Protein AF-A0A7W5E2B0-F1 (afdb_monomer_lite)

Foldseek 3Di:
DDDPPPPPDPDPDDDPLRVVLVVLLVVLVVCVVVVNLVVSLVSLVVSCVVVVVPPVSVVSNVVSVVPVVVPPDDDDPDDDDDDD

Sequence (84 aa):
MLSHLLIHQLASDPSARWVELRDRYEQALSAYVNGEPTQSAGELIKLVANFPEDEPSLLLLQRVVDSIAAKGTKIDPVIRLQRK

Secondary structure (DSSP, 8-state):
---------S-SS--HHHHHHHHHHHHHHHHHHTT-HHHHHHHHHHHHHH-TT-HHHHHHHHHHHHHHHTTT------------

Organism: NCBI:txid980271

Radius of gyration: 14.37 Å; chains: 1; bounding box: 36×30×41 Å

Structure (mmCIF, N/CA/C/O backbone):
data_AF-A0A7W5E2B0-F1
#
_entry.id   AF-A0A7W5E2B0-F1
#
loop_
_atom_site.group_PDB
_atom_site.id
_atom_site.type_symbol
_atom_site.label_atom_id
_atom_site.label_alt_id
_atom_site.label_comp_id
_atom_site.label_asym_id
_atom_site.label_entity_id
_atom_site.label_seq_id
_atom_site.pdbx_PDB_ins_code
_atom_site.Cartn_x
_atom_site.Cartn_y
_atom_site.Cartn_z
_atom_site.occupancy
_atom_site.B_iso_or_equiv
_atom_site.auth_seq_id
_atom_site.auth_comp_id
_atom_site.auth_asym_id
_atom_site.auth_atom_id
_atom_site.pdbx_PDB_model_num
ATOM 1 N N . MET A 1 1 ? -26.641 -1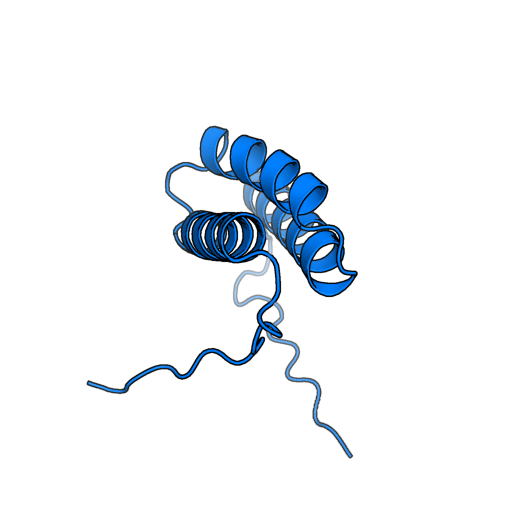2.520 -10.420 1.00 37.16 1 MET A N 1
ATOM 2 C CA . MET A 1 1 ? -25.551 -12.893 -11.344 1.00 37.16 1 MET A CA 1
ATOM 3 C C . MET A 1 1 ? -24.624 -11.685 -11.423 1.00 37.16 1 MET A C 1
ATOM 5 O O . MET A 1 1 ? -24.975 -10.714 -12.074 1.00 37.16 1 MET A O 1
ATOM 9 N N . LEU A 1 2 ? -23.557 -11.658 -10.616 1.00 42.75 2 LEU A N 1
ATOM 10 C CA . LEU A 1 2 ? -22.626 -10.524 -10.551 1.00 42.75 2 LEU A CA 1
ATOM 11 C C . LEU A 1 2 ? -21.636 -10.650 -11.713 1.00 42.75 2 LEU A C 1
ATOM 13 O O . LEU A 1 2 ? -20.831 -11.579 -11.762 1.00 42.75 2 LEU A O 1
ATOM 17 N N . SER A 1 3 ? -21.758 -9.750 -12.682 1.00 43.12 3 SER A N 1
ATOM 18 C CA . SER A 1 3 ? -20.841 -9.599 -13.805 1.00 43.12 3 SER A CA 1
ATOM 19 C C . SER A 1 3 ? -19.489 -9.107 -13.287 1.00 43.12 3 SER A C 1
ATOM 21 O O . SER A 1 3 ? -19.344 -7.938 -12.932 1.00 43.12 3 SER A O 1
ATOM 23 N N . HIS A 1 4 ? -18.516 -10.015 -13.217 1.00 49.59 4 HIS A N 1
ATOM 24 C CA . HIS A 1 4 ? -17.123 -9.690 -12.935 1.00 49.59 4 HIS A CA 1
ATOM 25 C C . HIS A 1 4 ? -16.567 -8.994 -14.177 1.00 49.59 4 HIS A C 1
ATOM 27 O O . HIS A 1 4 ? -16.349 -9.627 -15.209 1.00 49.59 4 HIS A O 1
ATOM 33 N N . LEU A 1 5 ? -16.420 -7.672 -14.112 1.00 44.97 5 LEU A N 1
ATOM 34 C CA . LEU A 1 5 ? -15.828 -6.891 -15.188 1.00 44.97 5 LEU A CA 1
ATOM 35 C C . LEU A 1 5 ? -14.308 -7.130 -15.171 1.00 44.97 5 LEU A C 1
ATOM 37 O O . LEU A 1 5 ? -13.565 -6.436 -14.484 1.00 44.97 5 LEU A O 1
ATOM 41 N N . LEU A 1 6 ? -13.855 -8.157 -15.888 1.00 50.78 6 LEU A N 1
ATOM 42 C CA . LEU A 1 6 ? -12.439 -8.432 -16.126 1.00 50.78 6 LEU A CA 1
ATOM 43 C C . LEU A 1 6 ? -11.931 -7.481 -17.214 1.00 50.78 6 LEU A C 1
ATOM 45 O O . LEU A 1 6 ? -12.055 -7.761 -18.404 1.00 50.78 6 LEU A O 1
ATOM 49 N N . ILE A 1 7 ? -11.370 -6.339 -16.812 1.00 54.00 7 ILE A N 1
ATOM 50 C CA . ILE A 1 7 ? -10.597 -5.492 -17.726 1.00 54.00 7 ILE A CA 1
ATOM 51 C C . ILE A 1 7 ? -9.201 -6.110 -17.853 1.00 54.00 7 ILE A C 1
ATOM 53 O O . ILE A 1 7 ? -8.260 -5.724 -17.164 1.00 54.00 7 ILE A O 1
ATOM 57 N N . HIS A 1 8 ? -9.062 -7.098 -18.734 1.00 50.09 8 HIS A N 1
ATOM 58 C CA . HIS A 1 8 ? -7.754 -7.568 -19.172 1.00 50.09 8 HIS A CA 1
ATOM 59 C C . HIS A 1 8 ? -7.326 -6.787 -20.417 1.00 50.09 8 HIS A C 1
ATOM 61 O O . HIS A 1 8 ? -7.812 -7.042 -21.509 1.00 50.09 8 HIS A O 1
ATOM 67 N N . GLN A 1 9 ? -6.410 -5.837 -20.207 1.00 51.56 9 GLN A N 1
ATOM 68 C CA . GLN A 1 9 ? -5.341 -5.449 -21.139 1.00 51.56 9 GLN A CA 1
ATOM 69 C C . G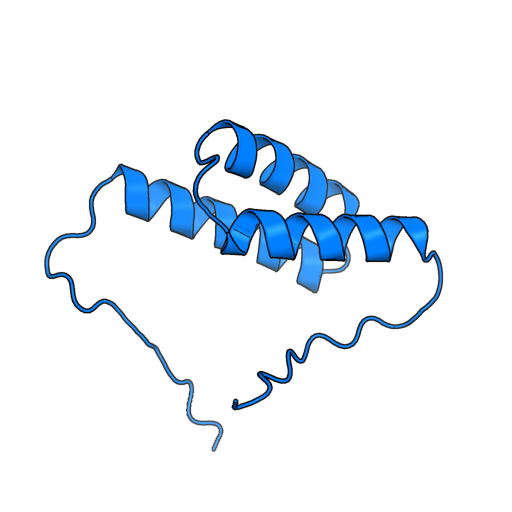LN A 1 9 ? -5.731 -5.066 -22.581 1.00 51.56 9 GLN A C 1
ATOM 71 O O . GLN A 1 9 ? -5.955 -5.904 -23.444 1.00 51.56 9 GLN A O 1
ATOM 76 N N . LEU A 1 10 ? -5.602 -3.775 -22.898 1.00 54.94 10 LEU A N 1
ATOM 77 C CA . LEU A 1 10 ? -5.495 -3.266 -24.276 1.00 54.94 10 LEU A CA 1
ATOM 78 C C . LEU A 1 10 ? -4.039 -3.272 -24.805 1.00 54.94 10 LEU A C 1
ATOM 80 O O . LEU A 1 10 ? -3.693 -2.475 -25.671 1.00 54.94 10 LEU A O 1
ATOM 84 N N . ALA A 1 11 ? -3.171 -4.151 -24.295 1.00 54.16 11 ALA A N 1
ATOM 85 C CA . ALA A 1 11 ? -1.803 -4.322 -24.791 1.00 54.16 11 ALA A CA 1
ATOM 86 C C . ALA A 1 11 ? -1.488 -5.817 -24.930 1.00 54.16 11 ALA A C 1
ATOM 88 O O . ALA A 1 11 ? -1.565 -6.555 -23.951 1.00 54.16 11 ALA A O 1
ATOM 89 N N . SER A 1 12 ? -1.152 -6.254 -26.148 1.00 60.00 12 SER A N 1
ATOM 90 C CA . SER A 1 12 ? -0.910 -7.667 -26.485 1.00 60.00 12 SER A CA 1
ATOM 91 C C . SER A 1 12 ? 0.347 -8.272 -25.853 1.00 60.00 12 SER A C 1
ATOM 93 O O . SER A 1 12 ? 0.491 -9.488 -25.893 1.00 60.00 12 SER A O 1
ATOM 95 N N . ASP A 1 13 ? 1.234 -7.460 -25.274 1.00 65.56 13 ASP A N 1
ATOM 96 C CA . ASP A 1 13 ? 2.415 -7.934 -24.551 1.00 65.56 13 ASP A CA 1
ATOM 97 C C . ASP A 1 13 ? 2.751 -6.958 -23.405 1.00 65.56 13 ASP A C 1
ATOM 99 O O . ASP A 1 13 ? 3.298 -5.873 -23.643 1.00 65.56 13 ASP A O 1
ATOM 103 N N . PRO A 1 14 ? 2.326 -7.243 -22.164 1.00 71.81 14 PRO A N 1
ATOM 104 C CA . PRO A 1 14 ? 2.651 -6.393 -21.031 1.00 71.81 14 PRO A CA 1
ATOM 105 C C . PRO A 1 14 ? 4.148 -6.480 -20.717 1.00 71.81 14 PRO A C 1
ATOM 107 O O . PRO A 1 14 ? 4.695 -7.562 -20.520 1.00 71.81 14 PRO A O 1
ATOM 110 N N . SER A 1 15 ? 4.815 -5.331 -20.591 1.00 85.56 15 SER A N 1
ATOM 111 C CA . SER A 1 15 ? 6.222 -5.313 -20.183 1.00 85.56 15 SER A CA 1
ATOM 112 C C . SER A 1 15 ? 6.410 -5.982 -18.814 1.00 85.56 15 SER A C 1
ATOM 114 O O . SER A 1 15 ? 5.556 -5.865 -17.933 1.00 85.56 15 SER A O 1
ATOM 116 N N . ALA A 1 16 ? 7.557 -6.636 -18.594 1.00 86.38 16 ALA A N 1
ATOM 117 C CA . ALA A 1 16 ? 7.880 -7.253 -17.300 1.00 86.38 16 ALA A CA 1
ATOM 118 C C . ALA A 1 16 ? 7.759 -6.254 -16.132 1.00 86.38 16 ALA A C 1
ATOM 120 O O . ALA A 1 16 ? 7.269 -6.599 -15.060 1.00 86.38 16 ALA A O 1
ATOM 121 N N . ARG A 1 17 ? 8.120 -4.987 -16.384 1.00 88.06 17 ARG A N 1
ATOM 122 C CA . ARG A 1 17 ? 7.965 -3.867 -15.446 1.00 88.06 17 ARG A CA 1
ATOM 123 C C . ARG A 1 17 ? 6.496 -3.619 -15.075 1.00 88.06 17 ARG A C 1
ATOM 125 O O . ARG A 1 17 ? 6.196 -3.392 -13.909 1.00 88.06 17 ARG A O 1
ATOM 132 N N . TRP A 1 18 ? 5.578 -3.678 -16.042 1.00 88.56 18 TRP A N 1
ATOM 133 C CA . TRP A 1 18 ? 4.142 -3.541 -15.778 1.0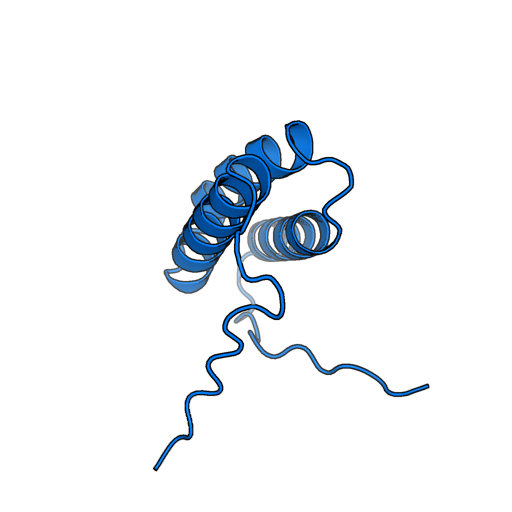0 88.56 18 TRP A CA 1
ATOM 134 C C . TRP A 1 18 ? 3.578 -4.745 -15.017 1.00 88.56 18 TRP A C 1
ATOM 136 O O . TRP A 1 18 ? 2.760 -4.569 -14.117 1.00 88.56 18 TRP A O 1
ATOM 146 N N . VAL A 1 19 ? 4.023 -5.961 -15.351 1.00 91.12 19 VAL A N 1
ATOM 147 C CA . VAL A 1 19 ? 3.594 -7.184 -14.653 1.00 91.12 19 VAL A CA 1
ATOM 148 C C . VAL A 1 19 ? 4.007 -7.131 -13.182 1.00 91.12 19 VAL A C 1
ATOM 150 O O . VAL A 1 19 ? 3.178 -7.377 -12.312 1.00 91.12 19 VAL A O 1
ATOM 153 N N . GLU A 1 20 ? 5.249 -6.730 -12.900 1.00 92.88 20 GLU A N 1
ATOM 154 C CA . GLU A 1 20 ? 5.741 -6.547 -11.532 1.00 92.88 20 GLU A CA 1
ATOM 155 C C . GLU A 1 20 ? 4.935 -5.492 -10.763 1.00 92.88 20 GLU A C 1
ATOM 157 O O . GLU A 1 20 ? 4.543 -5.741 -9.621 1.00 92.88 20 GLU A O 1
ATOM 162 N N . LEU A 1 21 ? 4.659 -4.339 -11.386 1.00 94.00 21 LEU A N 1
ATOM 163 C CA . LEU A 1 21 ? 3.837 -3.285 -10.788 1.00 94.00 21 LEU A CA 1
ATOM 164 C C . LEU A 1 21 ? 2.449 -3.813 -10.413 1.00 94.00 21 LEU A C 1
ATOM 166 O O . LEU A 1 21 ? 2.028 -3.674 -9.266 1.00 94.00 21 LEU A O 1
ATOM 170 N N . ARG A 1 22 ? 1.766 -4.460 -11.365 1.00 94.25 22 ARG A N 1
ATOM 171 C CA . ARG A 1 22 ? 0.437 -5.046 -11.162 1.00 94.25 22 ARG A CA 1
ATOM 172 C C . ARG A 1 22 ? 0.447 -6.052 -10.017 1.00 94.25 22 ARG A C 1
ATOM 174 O O . ARG A 1 22 ? -0.375 -5.947 -9.115 1.00 94.25 22 ARG A O 1
ATOM 181 N N . ASP A 1 23 ? 1.356 -7.022 -10.046 1.00 95.38 23 ASP A N 1
ATOM 182 C CA . ASP A 1 23 ? 1.342 -8.129 -9.087 1.00 95.38 23 ASP A CA 1
ATOM 183 C C . ASP A 1 23 ? 1.617 -7.638 -7.661 1.00 95.38 23 ASP A C 1
ATOM 185 O O . ASP A 1 23 ? 0.953 -8.066 -6.716 1.00 95.38 23 ASP A O 1
ATOM 189 N N . ARG A 1 24 ? 2.535 -6.677 -7.499 1.00 96.81 24 ARG A N 1
ATOM 190 C CA . ARG A 1 24 ? 2.802 -6.059 -6.193 1.00 96.81 24 ARG A CA 1
ATOM 191 C C . ARG A 1 24 ? 1.663 -5.164 -5.719 1.00 96.81 24 ARG A C 1
ATOM 193 O O . ARG A 1 24 ? 1.355 -5.171 -4.527 1.00 96.81 24 ARG A O 1
ATOM 200 N N . TYR A 1 25 ? 1.029 -4.421 -6.626 1.00 97.44 25 TYR A N 1
ATOM 201 C CA . TYR A 1 25 ? -0.149 -3.621 -6.301 1.00 97.44 25 TYR A CA 1
ATOM 202 C C . TYR A 1 25 ? -1.288 -4.512 -5.790 1.00 97.44 25 TYR A C 1
ATOM 204 O O . TYR A 1 25 ? -1.831 -4.268 -4.712 1.00 97.44 25 TYR A O 1
ATOM 212 N N . GLU A 1 26 ? -1.605 -5.585 -6.518 1.00 96.50 26 GLU A N 1
ATOM 213 C CA . GLU A 1 26 ? -2.656 -6.540 -6.145 1.00 96.50 26 GLU A CA 1
ATOM 214 C C . GLU A 1 26 ? -2.338 -7.253 -4.824 1.00 96.50 26 GLU A C 1
ATOM 216 O O . GLU A 1 26 ? -3.221 -7.435 -3.984 1.00 96.50 26 GLU A O 1
ATOM 221 N N . GLN A 1 27 ? -1.071 -7.602 -4.580 1.00 96.38 27 GLN A N 1
ATOM 222 C CA . GLN A 1 27 ? -0.647 -8.171 -3.301 1.00 96.38 27 GLN A CA 1
ATOM 223 C C . GLN A 1 27 ? -0.891 -7.200 -2.139 1.00 96.38 27 GLN A C 1
ATOM 225 O O . GLN A 1 27 ? -1.430 -7.595 -1.101 1.00 96.38 27 GLN A O 1
ATOM 230 N N . ALA A 1 28 ? -0.523 -5.928 -2.303 1.00 97.31 28 ALA A N 1
ATOM 231 C CA . ALA A 1 28 ? -0.747 -4.924 -1.274 1.00 97.31 28 ALA A CA 1
ATOM 232 C C . ALA A 1 28 ? -2.237 -4.639 -1.050 1.00 97.31 28 ALA A C 1
ATOM 234 O O . ALA A 1 28 ? -2.671 -4.494 0.097 1.00 97.31 28 ALA A O 1
ATOM 235 N N . LEU A 1 29 ? -3.032 -4.591 -2.120 1.00 96.50 29 LEU A N 1
ATOM 236 C CA . LEU A 1 29 ? -4.481 -4.438 -2.037 1.00 96.50 29 LEU A CA 1
ATOM 237 C C . LEU A 1 29 ? -5.123 -5.620 -1.302 1.00 96.50 29 LEU A C 1
ATOM 239 O O . LEU A 1 29 ? -5.968 -5.409 -0.434 1.00 96.50 29 LEU A O 1
ATOM 243 N N . SER A 1 30 ? -4.684 -6.845 -1.594 1.00 95.56 30 SER A N 1
ATOM 244 C CA . SER A 1 30 ? -5.147 -8.056 -0.913 1.00 95.56 30 SER A CA 1
ATOM 245 C C . SER A 1 30 ? -4.872 -7.996 0.591 1.00 95.56 30 SER A C 1
ATOM 247 O O . SER A 1 30 ? -5.798 -8.162 1.384 1.00 95.56 30 SER A O 1
ATOM 249 N N . ALA A 1 31 ? -3.644 -7.652 0.999 1.00 94.62 31 ALA A N 1
ATOM 250 C CA . ALA A 1 31 ? -3.307 -7.465 2.414 1.00 94.62 31 ALA A CA 1
ATOM 251 C C . ALA A 1 31 ? -4.218 -6.417 3.081 1.00 94.62 31 ALA A C 1
ATOM 253 O O . ALA A 1 31 ? -4.735 -6.628 4.177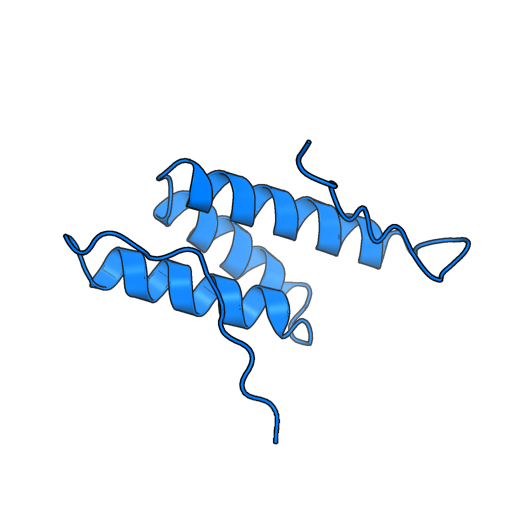 1.00 94.62 31 ALA A O 1
ATOM 254 N N . TYR A 1 32 ? -4.496 -5.303 2.397 1.00 95.31 32 TYR A N 1
ATOM 255 C CA . TYR A 1 32 ? -5.380 -4.275 2.942 1.00 95.31 32 TYR A CA 1
ATOM 256 C C . TYR A 1 32 ? -6.818 -4.771 3.135 1.00 95.31 32 TYR A C 1
ATOM 258 O O . TYR A 1 32 ? -7.393 -4.600 4.210 1.00 95.31 32 TYR A O 1
ATOM 266 N N . VAL A 1 33 ? -7.387 -5.421 2.116 1.00 93.44 33 VAL A N 1
ATOM 267 C CA . VAL A 1 33 ? -8.754 -5.967 2.151 1.00 93.44 33 VAL A CA 1
ATOM 268 C C . VAL A 1 33 ? -8.894 -7.071 3.205 1.00 93.44 33 VAL A C 1
ATOM 270 O O . VAL A 1 33 ? -9.950 -7.184 3.827 1.00 93.44 33 VAL A O 1
ATOM 273 N N . ASN A 1 34 ? -7.827 -7.827 3.469 1.00 92.69 34 ASN A N 1
ATOM 274 C CA . ASN A 1 34 ? -7.791 -8.867 4.500 1.00 92.69 34 ASN A CA 1
ATOM 275 C C . ASN A 1 34 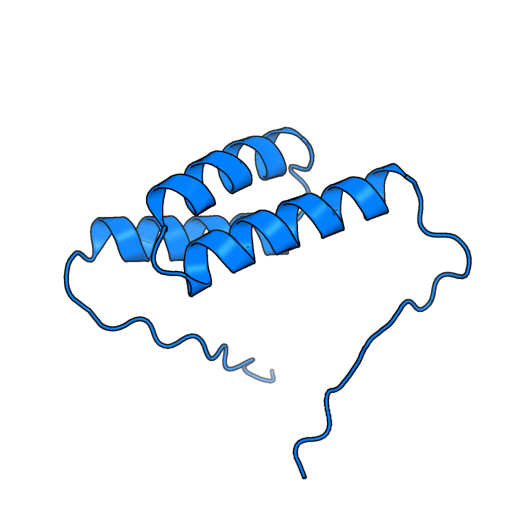? -7.591 -8.324 5.927 1.00 92.69 34 ASN A C 1
ATOM 277 O O . ASN A 1 34 ? -7.508 -9.103 6.874 1.00 92.69 34 ASN A O 1
ATOM 281 N N . GLY A 1 35 ? -7.559 -7.000 6.112 1.00 91.31 35 GLY A N 1
ATOM 282 C CA . GLY A 1 35 ? -7.423 -6.387 7.433 1.00 91.31 35 GLY A CA 1
ATOM 283 C C . GLY A 1 35 ? -5.981 -6.330 7.937 1.00 91.31 35 GLY A C 1
ATOM 284 O O . GLY A 1 35 ? -5.761 -6.193 9.140 1.00 91.31 35 GLY A O 1
ATOM 285 N N . GLU A 1 36 ? -5.004 -6.374 7.031 1.00 95.62 36 GLU A N 1
ATOM 286 C CA . GLU A 1 36 ? -3.568 -6.298 7.322 1.00 95.62 36 GLU A CA 1
ATOM 287 C C . GLU A 1 36 ? -2.972 -4.965 6.808 1.00 95.62 36 GLU A C 1
ATOM 289 O O . GLU A 1 36 ? -2.051 -4.949 5.982 1.00 95.62 36 GLU A O 1
ATOM 294 N N . PRO A 1 37 ? -3.4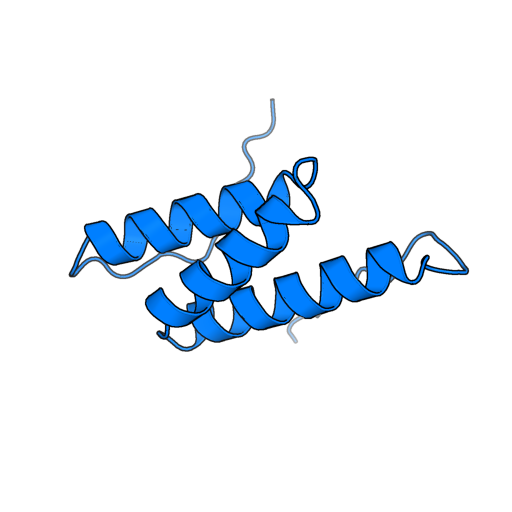66 -3.795 7.266 1.00 95.00 37 PRO A N 1
ATOM 295 C CA . PRO A 1 37 ? -3.096 -2.508 6.680 1.00 95.00 37 PRO A CA 1
ATOM 296 C C . PRO A 1 37 ? -1.611 -2.171 6.870 1.00 95.00 37 PRO A C 1
ATOM 298 O O . PRO A 1 37 ? -0.995 -1.598 5.979 1.00 95.00 37 PRO A O 1
ATOM 301 N N . THR A 1 38 ? -0.982 -2.574 7.978 1.00 95.94 38 THR A N 1
ATOM 302 C CA . THR A 1 38 ? 0.459 -2.346 8.190 1.00 95.94 38 THR A CA 1
ATOM 303 C C . THR A 1 38 ? 1.316 -3.084 7.158 1.00 95.94 38 THR A C 1
ATOM 305 O O . THR A 1 38 ? 2.308 -2.537 6.677 1.00 95.94 38 THR A O 1
ATOM 308 N N . GLN A 1 39 ? 0.929 -4.309 6.790 1.00 96.25 39 GLN A N 1
ATOM 309 C CA . GLN A 1 39 ? 1.617 -5.078 5.754 1.00 96.25 39 GLN A CA 1
ATOM 310 C C . GLN A 1 39 ? 1.413 -4.437 4.383 1.00 96.25 39 GLN A C 1
ATOM 312 O O . GLN A 1 39 ? 2.381 -4.235 3.651 1.00 96.25 39 GLN A O 1
ATOM 317 N N . SER A 1 40 ? 0.172 -4.054 4.075 1.00 97.62 40 SER A N 1
ATOM 318 C CA . SER A 1 40 ? -0.151 -3.333 2.844 1.00 97.62 40 SER A CA 1
ATOM 319 C C . SER A 1 40 ? 0.678 -2.053 2.690 1.00 97.62 40 SER A C 1
ATOM 321 O O . SER A 1 40 ? 1.298 -1.843 1.649 1.00 97.62 40 SER A O 1
ATOM 323 N N . ALA A 1 41 ? 0.783 -1.240 3.749 1.00 97.44 41 ALA A N 1
ATOM 324 C CA . ALA A 1 41 ? 1.583 -0.016 3.745 1.00 97.44 41 ALA A CA 1
ATOM 325 C C . ALA A 1 41 ? 3.060 -0.304 3.450 1.00 97.44 41 ALA A C 1
ATOM 327 O O . ALA A 1 41 ? 3.675 0.393 2.646 1.00 97.44 41 ALA A O 1
ATOM 328 N N . GLY A 1 42 ? 3.625 -1.343 4.072 1.00 97.50 42 GLY A N 1
ATOM 329 C CA . GLY A 1 42 ? 5.013 -1.745 3.850 1.00 97.50 42 GLY A CA 1
ATOM 330 C C . GLY A 1 42 ? 5.297 -2.119 2.395 1.00 97.50 42 GLY A C 1
ATOM 331 O O . GLY A 1 42 ? 6.308 -1.687 1.838 1.00 97.50 42 GLY A O 1
ATOM 332 N N . GLU A 1 43 ? 4.401 -2.876 1.762 1.00 97.25 43 GLU A N 1
ATOM 333 C CA . GLU A 1 43 ? 4.541 -3.236 0.348 1.00 97.25 43 GLU A CA 1
ATOM 334 C C . GLU A 1 43 ? 4.333 -2.032 -0.580 1.00 97.25 43 GLU A C 1
ATOM 336 O O . GLU A 1 43 ? 5.110 -1.842 -1.517 1.00 97.25 43 GLU A O 1
ATOM 341 N N . LEU A 1 44 ? 3.378 -1.150 -0.281 1.00 98.06 44 LEU A N 1
ATOM 342 C CA . LEU A 1 44 ? 3.121 0.048 -1.088 1.00 98.06 44 LEU A CA 1
ATOM 343 C C . LEU A 1 44 ? 4.242 1.082 -1.011 1.00 98.06 44 LEU A C 1
ATOM 345 O O . LEU A 1 44 ? 4.559 1.697 -2.023 1.00 98.06 44 LEU A O 1
ATOM 349 N N . ILE A 1 45 ? 4.891 1.249 0.144 1.00 97.75 45 ILE A N 1
ATOM 350 C CA . ILE A 1 45 ? 6.067 2.125 0.269 1.00 97.75 45 ILE A CA 1
ATOM 351 C C . ILE A 1 45 ? 7.183 1.649 -0.666 1.00 97.75 45 ILE A C 1
ATOM 353 O O . ILE A 1 45 ? 7.774 2.451 -1.390 1.00 97.75 45 ILE A O 1
ATOM 357 N N . LYS A 1 46 ? 7.456 0.338 -0.690 1.00 97.19 46 LYS A N 1
ATOM 358 C CA . LYS A 1 46 ? 8.443 -0.245 -1.612 1.00 97.19 46 LYS A CA 1
ATOM 359 C C . LYS A 1 46 ? 8.000 -0.087 -3.063 1.00 97.19 46 LYS A C 1
ATOM 361 O O . LYS A 1 46 ? 8.835 0.160 -3.930 1.00 97.19 46 LYS A O 1
ATOM 366 N N . LEU A 1 47 ? 6.710 -0.262 -3.343 1.00 96.56 47 LEU A N 1
ATOM 367 C CA . LEU A 1 47 ? 6.170 -0.166 -4.693 1.00 96.56 47 LEU A CA 1
ATOM 368 C C . LEU A 1 47 ? 6.317 1.254 -5.244 1.00 96.56 47 LEU A C 1
ATOM 370 O O . LEU A 1 47 ? 6.939 1.432 -6.283 1.00 96.56 47 LEU A O 1
ATOM 374 N N . VAL A 1 48 ? 5.873 2.263 -4.498 1.00 96.69 48 VAL A N 1
ATOM 375 C CA . VAL A 1 48 ? 6.003 3.681 -4.865 1.00 96.69 48 VAL A CA 1
ATOM 376 C C . VAL A 1 48 ? 7.468 4.098 -5.007 1.00 96.69 48 VAL A C 1
ATOM 378 O O . VAL A 1 48 ? 7.802 4.866 -5.901 1.00 96.69 48 VAL A O 1
ATOM 381 N N . ALA A 1 49 ? 8.375 3.569 -4.179 1.00 96.12 49 ALA A N 1
ATOM 382 C CA . ALA A 1 49 ? 9.803 3.846 -4.335 1.00 96.12 49 ALA A CA 1
ATOM 383 C C . ALA A 1 49 ? 10.372 3.324 -5.671 1.00 96.12 49 ALA A C 1
ATOM 385 O O . ALA A 1 49 ? 11.269 3.944 -6.238 1.00 96.12 49 ALA A O 1
ATOM 386 N N . ASN A 1 50 ? 9.853 2.200 -6.178 1.00 94.94 50 ASN A N 1
ATOM 387 C CA . ASN A 1 50 ? 10.278 1.602 -7.449 1.00 94.94 50 ASN A CA 1
ATOM 388 C C . ASN A 1 50 ? 9.515 2.158 -8.670 1.00 94.94 50 ASN A C 1
ATOM 390 O O . ASN A 1 50 ? 10.030 2.115 -9.790 1.00 94.94 50 ASN A O 1
ATOM 394 N N . PHE A 1 51 ? 8.304 2.676 -8.450 1.00 94.81 51 PHE A N 1
ATOM 395 C CA . PHE A 1 51 ? 7.387 3.210 -9.459 1.00 94.81 51 PHE A CA 1
ATOM 396 C C . PHE A 1 51 ? 6.805 4.553 -8.982 1.00 94.81 51 PHE A C 1
ATOM 398 O O . PHE A 1 51 ? 5.614 4.636 -8.673 1.00 94.81 51 PHE A O 1
ATOM 405 N N . PRO A 1 52 ? 7.631 5.609 -8.874 1.00 92.25 52 PRO A N 1
ATOM 406 C CA . PRO A 1 52 ? 7.202 6.890 -8.310 1.00 92.25 52 PRO A CA 1
ATOM 407 C C . PRO A 1 52 ? 6.119 7.589 -9.144 1.00 92.25 52 PRO A C 1
ATOM 409 O O . PRO A 1 52 ? 5.385 8.418 -8.612 1.00 92.25 52 PRO A O 1
ATOM 412 N N . GLU A 1 53 ? 6.005 7.255 -10.431 1.00 91.62 53 GLU A N 1
ATOM 413 C CA . GLU A 1 53 ? 4.967 7.742 -11.341 1.00 91.62 53 GLU A CA 1
ATOM 414 C C . GLU A 1 53 ? 3.606 7.026 -11.215 1.00 91.62 53 GLU A C 1
ATOM 416 O O . GLU A 1 53 ? 2.637 7.455 -11.843 1.00 91.62 53 GLU A O 1
ATOM 421 N N . ASP A 1 54 ? 3.499 5.947 -10.430 1.00 92.38 54 ASP A N 1
ATOM 422 C CA . ASP A 1 54 ? 2.251 5.188 -10.294 1.00 92.38 54 ASP A CA 1
ATOM 423 C C . ASP A 1 54 ? 1.280 5.840 -9.294 1.00 92.38 54 ASP A C 1
ATOM 425 O O . ASP A 1 54 ? 1.254 5.544 -8.094 1.00 92.38 54 ASP A O 1
ATOM 429 N N . GLU A 1 55 ? 0.443 6.741 -9.810 1.00 93.38 55 GLU A N 1
ATOM 430 C CA . GLU A 1 55 ? -0.603 7.421 -9.038 1.00 93.38 55 GLU A CA 1
ATOM 431 C C . GLU A 1 55 ? -1.563 6.457 -8.300 1.00 93.38 55 GLU A C 1
ATOM 433 O O . GLU A 1 55 ? -1.892 6.734 -7.141 1.00 93.38 55 GLU A O 1
ATOM 438 N N . PRO A 1 56 ? -2.005 5.318 -8.879 1.00 94.81 56 PRO A N 1
ATOM 439 C CA . PRO A 1 56 ? -2.826 4.339 -8.164 1.00 94.81 56 PRO A CA 1
ATOM 440 C C . PRO A 1 56 ? -2.185 3.800 -6.877 1.00 94.81 56 PRO A C 1
ATOM 442 O O . PRO A 1 56 ? -2.850 3.786 -5.836 1.00 94.81 56 PRO A O 1
ATOM 445 N N . SER A 1 57 ? -0.909 3.397 -6.905 1.00 95.69 57 SER A N 1
ATOM 446 C CA . SER A 1 57 ? -0.196 2.919 -5.710 1.00 95.69 57 SER A CA 1
ATOM 447 C C . SER A 1 57 ? -0.069 4.004 -4.646 1.00 95.69 57 SER A C 1
ATOM 449 O O . SER A 1 57 ? -0.259 3.724 -3.462 1.00 95.69 57 SER A O 1
ATOM 451 N N . LEU A 1 58 ? 0.192 5.252 -5.050 1.00 96.44 58 LEU A N 1
ATOM 452 C CA . LEU A 1 58 ? 0.236 6.399 -4.136 1.00 96.44 58 LEU A CA 1
ATOM 453 C C . LEU A 1 58 ? -1.110 6.626 -3.436 1.00 96.44 58 LEU A C 1
ATOM 455 O O . LEU A 1 58 ? -1.160 6.800 -2.216 1.00 96.44 58 LEU A O 1
ATOM 459 N N . LEU A 1 59 ? -2.212 6.582 -4.189 1.00 96.75 59 LEU A N 1
ATOM 460 C CA . LEU A 1 59 ? -3.560 6.748 -3.642 1.00 96.75 59 LEU A CA 1
ATOM 461 C C . LEU A 1 59 ? -3.944 5.606 -2.696 1.00 96.75 59 LEU A C 1
ATOM 463 O O . LEU A 1 59 ? -4.577 5.847 -1.663 1.00 96.75 59 LEU A O 1
ATOM 467 N N . LEU A 1 60 ? -3.576 4.366 -3.028 1.00 96.50 60 LEU A N 1
ATOM 468 C CA . LEU A 1 60 ? -3.815 3.231 -2.142 1.00 96.50 60 LEU A CA 1
ATOM 469 C C . LEU A 1 60 ? -2.992 3.366 -0.854 1.00 96.50 60 LEU A C 1
ATOM 471 O O . LEU A 1 60 ? -3.548 3.188 0.229 1.00 96.50 60 LEU A O 1
ATOM 475 N N . LEU A 1 61 ? -1.718 3.763 -0.948 1.00 97.56 61 LEU A N 1
ATOM 476 C CA . LEU A 1 61 ? -0.863 3.996 0.218 1.00 97.56 61 LEU A CA 1
ATOM 477 C C . LEU A 1 61 ? -1.464 5.042 1.158 1.00 97.56 61 LEU A C 1
ATOM 479 O O . LEU A 1 61 ? -1.539 4.800 2.361 1.00 97.56 61 LEU A O 1
ATOM 483 N N . GLN A 1 62 ? -1.934 6.170 0.618 1.00 95.75 62 GLN A N 1
ATOM 484 C CA . GLN A 1 62 ? -2.570 7.218 1.415 1.00 95.75 62 GLN A CA 1
ATOM 485 C C . GLN A 1 62 ? -3.751 6.665 2.219 1.00 95.75 62 GLN A C 1
ATOM 487 O O . GLN A 1 62 ? -3.824 6.869 3.426 1.00 95.75 62 GLN A O 1
ATOM 492 N N . ARG A 1 63 ? -4.631 5.884 1.585 1.00 94.69 63 ARG A N 1
ATOM 493 C CA . ARG A 1 63 ? -5.792 5.284 2.263 1.00 94.69 63 ARG A CA 1
ATOM 494 C C . ARG A 1 63 ? -5.405 4.292 3.339 1.00 94.69 63 ARG A C 1
ATOM 496 O O . ARG A 1 63 ? -6.034 4.253 4.391 1.00 94.69 63 ARG A O 1
ATOM 503 N N . VAL A 1 64 ? -4.399 3.470 3.064 1.00 95.56 64 VAL A N 1
ATOM 504 C CA . VAL A 1 64 ? -3.901 2.505 4.038 1.00 95.56 64 VAL A CA 1
ATOM 505 C C . VAL A 1 64 ? -3.332 3.253 5.246 1.00 95.56 64 VAL A C 1
ATOM 507 O O . VAL A 1 64 ? -3.691 2.929 6.376 1.00 95.56 64 VAL A O 1
ATOM 510 N N . VAL A 1 65 ? -2.532 4.301 5.035 1.00 94.81 65 VAL A N 1
ATOM 511 C CA . VAL A 1 65 ? -2.010 5.158 6.112 1.00 94.81 65 VAL A CA 1
ATOM 512 C C . VAL A 1 65 ? -3.144 5.832 6.888 1.00 94.81 65 VAL A C 1
ATOM 514 O O . VAL A 1 65 ? -3.149 5.764 8.118 1.00 94.81 65 VAL A O 1
ATOM 517 N N . ASP A 1 66 ? -4.138 6.393 6.198 1.00 93.00 66 ASP A N 1
ATOM 518 C CA . ASP A 1 66 ? -5.319 6.994 6.822 1.00 93.00 66 ASP A CA 1
ATOM 519 C C . ASP A 1 66 ? -6.075 5.964 7.675 1.00 93.00 66 ASP A C 1
ATOM 521 O O . ASP A 1 66 ? -6.462 6.261 8.804 1.00 93.00 66 ASP A O 1
ATOM 525 N N . SER A 1 67 ? -6.227 4.724 7.195 1.00 90.19 67 SER A N 1
ATOM 526 C CA . SER A 1 67 ? -6.877 3.642 7.947 1.00 90.19 67 SER A CA 1
ATOM 527 C C . SER A 1 67 ? -6.121 3.260 9.222 1.00 90.19 67 SER A C 1
ATOM 529 O O . SER A 1 67 ? -6.737 3.002 10.259 1.00 90.19 67 SER A O 1
ATOM 531 N N . ILE A 1 68 ? -4.783 3.262 9.164 1.00 91.69 68 ILE A N 1
ATOM 532 C CA . ILE A 1 68 ? -3.914 2.968 10.307 1.00 91.69 68 ILE A CA 1
ATOM 533 C C . ILE A 1 68 ? -4.024 4.099 11.331 1.00 91.69 68 ILE A C 1
ATOM 535 O O . ILE A 1 68 ? -4.145 3.839 12.530 1.00 91.69 68 ILE A O 1
ATOM 539 N N . ALA A 1 69 ? -4.000 5.348 10.861 1.00 88.19 69 ALA A N 1
ATOM 540 C CA . ALA A 1 69 ? -4.118 6.536 11.696 1.00 88.19 69 ALA A CA 1
ATOM 541 C C . ALA A 1 69 ? -5.508 6.653 12.344 1.00 88.19 69 ALA A C 1
ATOM 543 O O . ALA A 1 69 ? -5.619 7.070 13.495 1.00 88.19 69 ALA A O 1
ATOM 544 N N . ALA A 1 70 ? -6.563 6.236 11.640 1.00 83.38 70 ALA A N 1
ATOM 545 C CA . ALA A 1 70 ? -7.951 6.391 12.061 1.00 83.38 70 ALA A CA 1
ATOM 546 C C . ALA A 1 70 ? -8.450 5.375 13.108 1.00 83.38 70 ALA A C 1
ATOM 548 O O . ALA A 1 70 ? -9.639 5.427 13.413 1.00 83.38 70 ALA A O 1
ATOM 549 N N . LYS A 1 71 ? -7.607 4.455 13.625 1.00 61.50 71 LYS A N 1
ATOM 550 C CA . LYS A 1 71 ? -7.934 3.365 14.587 1.00 61.50 71 LYS A CA 1
ATOM 551 C C . LYS A 1 71 ? -9.403 3.348 15.073 1.00 61.50 71 LYS A C 1
ATOM 553 O O . LYS A 1 71 ? -9.706 3.873 16.142 1.00 61.50 71 LYS A O 1
ATOM 558 N N . GLY A 1 72 ? -10.301 2.707 14.312 1.00 55.25 72 GLY A N 1
ATOM 559 C CA . GLY A 1 72 ? -11.672 2.406 14.762 1.00 55.25 72 GLY A CA 1
ATOM 560 C C . GLY A 1 72 ? -12.809 2.619 13.758 1.00 55.25 72 GLY A C 1
ATOM 561 O O . GLY A 1 72 ? -13.909 2.122 13.995 1.00 55.25 72 GLY A O 1
ATOM 562 N N . THR A 1 73 ? -12.587 3.297 12.633 1.00 52.81 73 THR A N 1
ATOM 563 C CA . THR A 1 73 ? -13.674 3.557 11.673 1.00 52.81 73 THR A CA 1
ATOM 564 C C . THR A 1 73 ? -13.677 2.522 10.549 1.00 52.81 73 THR A C 1
ATOM 566 O O . THR A 1 73 ? -12.679 2.334 9.858 1.00 52.81 73 THR A O 1
ATOM 569 N N . LYS A 1 74 ? -14.811 1.833 10.373 1.00 54.91 74 LYS A N 1
ATOM 570 C CA . LYS A 1 74 ? -15.057 0.850 9.307 1.00 54.91 74 LYS A CA 1
ATOM 571 C C . LYS A 1 74 ? -14.777 1.496 7.941 1.00 54.91 74 LYS A C 1
ATOM 573 O O . LYS A 1 74 ? -15.485 2.421 7.553 1.00 54.91 74 LYS A O 1
ATOM 578 N N . ILE A 1 75 ? -13.738 1.032 7.249 1.00 59.31 75 ILE A N 1
ATOM 579 C CA . ILE A 1 75 ? -13.350 1.536 5.925 1.00 59.31 75 ILE A CA 1
ATOM 580 C C . ILE A 1 75 ? -14.453 1.192 4.916 1.00 59.31 75 ILE A C 1
ATOM 582 O O . ILE A 1 75 ? -14.844 0.030 4.803 1.00 59.31 75 ILE A O 1
ATOM 586 N N . ASP A 1 76 ? -14.936 2.193 4.177 1.00 62.22 76 ASP A N 1
ATOM 587 C CA . ASP A 1 76 ? -15.767 1.989 2.988 1.00 62.22 76 ASP A CA 1
ATOM 588 C C . ASP A 1 76 ? -14.841 1.742 1.780 1.00 62.22 76 ASP A C 1
ATOM 590 O O . ASP A 1 76 ? -14.083 2.640 1.403 1.00 62.22 76 ASP A O 1
ATOM 594 N N . PRO A 1 77 ? -14.845 0.536 1.180 1.00 58.12 77 PRO A N 1
ATOM 595 C CA . PRO A 1 77 ? -13.971 0.217 0.054 1.00 58.12 77 PRO A CA 1
ATOM 596 C C . PRO A 1 77 ? -14.409 0.879 -1.266 1.00 58.12 77 PRO A C 1
ATOM 598 O O . PRO A 1 77 ? -13.709 0.754 -2.272 1.00 58.12 77 PRO A O 1
ATOM 601 N N . VAL A 1 78 ? -15.558 1.564 -1.313 1.00 70.50 78 VAL A N 1
ATOM 602 C CA . VAL A 1 78 ? -16.125 2.094 -2.559 1.00 70.50 78 VAL A CA 1
ATOM 603 C C . VAL A 1 78 ? -15.584 3.488 -2.885 1.00 70.50 78 VAL A C 1
ATOM 605 O O . VAL A 1 78 ? -15.851 4.474 -2.201 1.00 70.50 78 VAL A O 1
ATOM 608 N N . ILE A 1 79 ? -14.897 3.603 -4.023 1.00 63.28 79 ILE A N 1
ATOM 609 C CA . ILE A 1 79 ? -14.509 4.891 -4.612 1.00 63.28 79 ILE A CA 1
ATOM 610 C C . ILE A 1 79 ? -15.665 5.418 -5.463 1.00 63.28 79 ILE A C 1
ATOM 612 O O . ILE A 1 79 ? -16.055 4.786 -6.444 1.00 63.28 79 ILE A O 1
ATOM 616 N N . ARG A 1 80 ? -16.184 6.608 -5.146 1.00 74.94 80 ARG A N 1
ATOM 617 C CA . ARG A 1 80 ? -17.110 7.325 -6.035 1.00 74.94 80 ARG A CA 1
ATOM 618 C C . ARG A 1 80 ? -16.332 8.298 -6.911 1.00 74.94 80 ARG A C 1
ATOM 620 O O . ARG A 1 80 ? -15.891 9.343 -6.442 1.00 74.94 80 ARG A O 1
ATOM 627 N N . LEU A 1 81 ? -16.178 7.956 -8.186 1.00 67.81 81 LEU A N 1
ATOM 628 C CA . LEU A 1 81 ? -15.608 8.862 -9.180 1.00 67.81 81 LEU A CA 1
ATOM 629 C C . LEU A 1 81 ? -16.620 9.979 -9.472 1.00 67.81 81 LEU A C 1
ATOM 631 O O . LEU A 1 81 ? -17.709 9.724 -9.986 1.00 67.81 81 LEU A O 1
ATOM 635 N N . GLN A 1 82 ? -16.276 11.215 -9.109 1.00 61.44 82 GLN A N 1
ATOM 636 C CA . GLN A 1 82 ? -17.055 12.398 -9.471 1.00 61.44 82 GLN A CA 1
ATOM 637 C C . GLN A 1 82 ? -16.823 12.692 -10.957 1.00 61.44 82 GLN A C 1
ATOM 639 O O . GLN A 1 82 ? -15.686 12.886 -11.388 1.00 61.44 82 GLN A O 1
ATOM 644 N N . ARG A 1 83 ? -17.900 12.714 -11.746 1.00 56.41 83 ARG A N 1
ATOM 645 C CA . ARG A 1 83 ? -17.867 13.202 -13.129 1.00 56.41 83 ARG A CA 1
ATOM 646 C C . ARG A 1 83 ? -17.785 14.732 -13.086 1.00 56.41 83 ARG A C 1
ATOM 648 O O . ARG A 1 83 ? -18.666 15.348 -12.491 1.00 56.41 83 ARG A O 1
ATOM 655 N N . LYS A 1 84 ? -16.740 15.314 -13.678 1.00 47.44 84 LYS A N 1
ATOM 656 C CA . LYS A 1 84 ? -16.749 16.724 -14.094 1.00 47.44 84 LYS A CA 1
ATOM 657 C C . LYS A 1 84 ? -17.500 16.864 -15.411 1.00 47.44 84 LYS A C 1
ATOM 659 O O . LYS A 1 84 ? -17.393 15.924 -16.232 1.00 47.44 84 LYS A O 1
#

pLDDT: mean 81.62, std 18.83, range [37.16, 98.06]